Protein AF-A0A929MQR8-F1 (afdb_monomer)

Organism: Abiotrophia defectiva (NCBI:txid46125)

Nearest PDB structures (foldseek):
  2r9g-assembly5_I  TM=9.910E-01  e=1.665E-15  Enterococcus faecium DO
  2r9g-assembly3_L  TM=9.867E-01  e=3.457E-15  Enterococcus faecium DO
  2r9g-assembly4_P  TM=9.902E-01  e=4.579E-15  Enterococcus faecium DO
  2r9g-assembly5_C  TM=9.611E-01  e=2.610E-15  Enterococcus faecium DO
  3pvs-assembly1_D  TM=8.907E-01  e=3.500E-09  Escherichia coli

Sequence (160 aa):
ILLTAGELTVACRRLLVIAYEDIGLGHPAATQRTVAAIQAAEKLGLPEASIPLGFAVIDLALSPKSNTSYRAIKSAMAAVDQGQVAPVPDHLRDSHYQGADKLGRGIDYRYPHDYPGHIVAQEYLPKELAHSQFFQPDPSGKYEEALAHYYQKVKEILKK

Structure (mmCIF, N/CA/C/O backbone):
data_AF-A0A929MQR8-F1
#
_entry.id   AF-A0A929MQR8-F1
#
loop_
_atom_site.group_PDB
_atom_site.id
_atom_site.type_symbol
_atom_site.label_atom_id
_atom_site.label_alt_id
_atom_site.label_comp_id
_atom_site.label_asym_id
_atom_site.label_entity_id
_atom_site.label_seq_id
_atom_site.pdbx_PDB_ins_code
_atom_site.Cartn_x
_atom_site.Cartn_y
_atom_site.Cartn_z
_atom_site.occupancy
_atom_s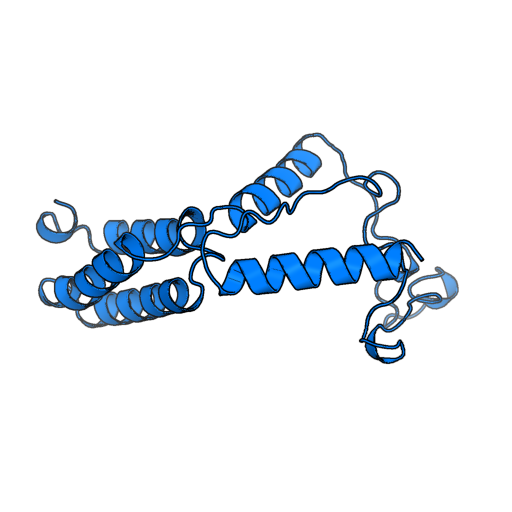ite.B_iso_or_equiv
_atom_site.auth_seq_id
_atom_site.auth_comp_id
_atom_site.auth_asym_id
_atom_site.auth_atom_id
_atom_site.pdbx_PDB_model_num
ATOM 1 N N . ILE A 1 1 ? -23.818 4.130 13.982 1.00 87.44 1 ILE A N 1
ATOM 2 C CA . ILE A 1 1 ? -24.710 3.494 12.982 1.00 87.44 1 ILE A CA 1
ATOM 3 C C . ILE A 1 1 ? -24.291 2.052 12.723 1.00 87.44 1 ILE A C 1
ATOM 5 O O . ILE A 1 1 ? -25.006 1.183 13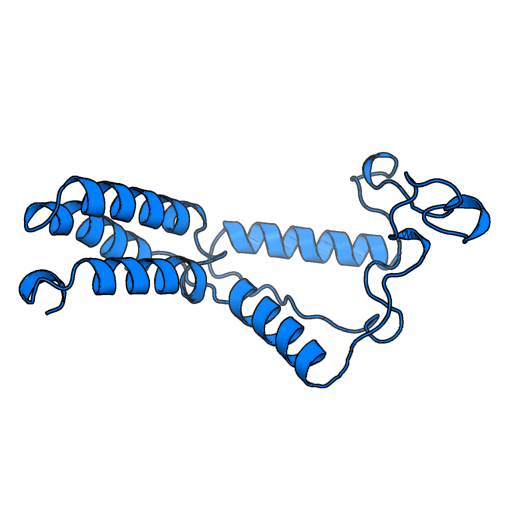.187 1.00 87.44 1 ILE A O 1
ATOM 9 N N . LEU A 1 2 ? -23.145 1.774 12.079 1.00 94.69 2 LEU A N 1
ATOM 10 C CA . LEU A 1 2 ? -22.742 0.386 11.776 1.00 94.69 2 LEU A CA 1
ATOM 11 C C . LEU A 1 2 ? -22.592 -0.486 13.035 1.00 94.69 2 LEU A C 1
ATOM 13 O O . LEU A 1 2 ? -23.274 -1.493 13.163 1.00 94.69 2 LEU A O 1
ATOM 17 N N . LEU A 1 3 ? -21.776 -0.061 14.008 1.00 94.75 3 LEU A N 1
ATOM 18 C CA . LEU A 1 3 ? -21.556 -0.846 15.235 1.00 94.75 3 LEU A CA 1
ATOM 19 C C . LEU A 1 3 ? -22.833 -0.995 16.075 1.00 94.75 3 LEU A C 1
ATOM 21 O O . LEU A 1 3 ? -23.122 -2.071 16.579 1.00 94.75 3 LEU A O 1
ATOM 25 N N . THR A 1 4 ? -23.634 0.069 16.166 1.00 94.06 4 THR A N 1
ATOM 26 C CA . THR A 1 4 ? -24.937 0.053 16.853 1.00 94.06 4 THR A CA 1
ATOM 27 C C . THR A 1 4 ? -25.970 -0.838 16.157 1.00 94.06 4 THR A C 1
ATOM 29 O O . THR A 1 4 ? -26.900 -1.291 16.808 1.00 94.06 4 THR A O 1
ATOM 32 N N . ALA A 1 5 ? -25.815 -1.090 14.854 1.00 95.81 5 ALA A N 1
ATOM 33 C CA . ALA A 1 5 ? -26.658 -1.999 14.079 1.00 95.81 5 ALA A CA 1
ATOM 34 C C . ALA A 1 5 ? -26.147 -3.455 14.094 1.00 95.81 5 ALA A C 1
ATOM 36 O O . ALA A 1 5 ? -26.742 -4.304 13.445 1.00 95.81 5 ALA A O 1
ATOM 37 N N . GLY A 1 6 ? -25.050 -3.756 14.804 1.00 95.44 6 GLY A N 1
ATOM 38 C CA . GLY A 1 6 ? -24.441 -5.092 14.817 1.00 95.44 6 GLY A CA 1
ATOM 39 C C . GLY A 1 6 ? -23.568 -5.408 13.595 1.00 95.44 6 GLY A C 1
ATOM 40 O O . GLY A 1 6 ? -23.043 -6.512 13.480 1.00 95.44 6 GLY A O 1
ATOM 41 N N . GLU A 1 7 ? -23.350 -4.439 12.703 1.00 97.56 7 GLU A N 1
ATOM 42 C CA . GLU A 1 7 ? -22.688 -4.618 11.404 1.00 97.56 7 GLU A CA 1
ATOM 43 C C . GLU A 1 7 ? -21.152 -4.554 11.508 1.00 97.56 7 GLU A C 1
ATOM 45 O O . GLU A 1 7 ? -20.482 -3.758 10.837 1.00 97.56 7 GLU A O 1
ATOM 50 N N . LEU A 1 8 ? -20.570 -5.387 12.379 1.00 97.69 8 LEU A N 1
ATOM 51 C CA . LEU A 1 8 ? -19.128 -5.403 12.649 1.00 97.69 8 LEU A CA 1
ATOM 52 C C . LEU A 1 8 ? -18.314 -5.708 11.384 1.00 97.69 8 LEU A C 1
ATOM 54 O O . LEU A 1 8 ? -17.376 -4.984 11.056 1.00 97.69 8 LEU A O 1
ATOM 58 N N . THR A 1 9 ? -18.699 -6.739 10.629 1.00 98.06 9 THR A N 1
ATOM 59 C CA . THR A 1 9 ? -17.989 -7.142 9.406 1.00 98.06 9 THR A CA 1
ATOM 60 C C . THR A 1 9 ? -17.980 -6.033 8.355 1.00 98.06 9 THR A C 1
ATOM 62 O O . THR A 1 9 ? -16.965 -5.822 7.688 1.00 98.06 9 THR A O 1
ATOM 65 N N . VAL A 1 10 ? -19.085 -5.295 8.210 1.00 98.06 10 VAL A N 1
ATOM 66 C CA . VAL A 1 10 ? -19.168 -4.163 7.277 1.00 98.06 10 VAL A CA 1
ATOM 67 C C . VAL A 1 10 ? -18.229 -3.043 7.719 1.00 98.06 10 VAL A C 1
ATOM 69 O O . VAL A 1 10 ? -17.482 -2.521 6.889 1.00 98.06 10 VAL A O 1
ATOM 72 N N . ALA A 1 11 ? -18.215 -2.710 9.014 1.00 98.12 11 ALA A N 1
ATOM 73 C CA . ALA A 1 11 ? -17.315 -1.700 9.564 1.00 98.12 11 ALA A CA 1
ATOM 74 C C . ALA A 1 11 ? -15.838 -2.067 9.336 1.00 98.12 11 ALA A C 1
ATOM 76 O O . ALA A 1 11 ? -15.093 -1.252 8.793 1.00 98.12 11 ALA A O 1
ATOM 77 N N . CYS A 1 12 ? -15.433 -3.301 9.654 1.00 98.56 12 CYS A N 1
ATOM 78 C CA . CYS A 1 12 ? -14.062 -3.778 9.450 1.00 98.56 12 CYS A CA 1
ATOM 79 C C . CYS A 1 12 ? -13.638 -3.703 7.975 1.00 98.56 12 CYS A C 1
ATOM 81 O O . CYS A 1 12 ? -12.590 -3.143 7.655 1.00 98.56 12 CYS A O 1
ATOM 83 N N . ARG A 1 13 ? -14.473 -4.199 7.051 1.00 98.56 13 ARG A N 1
ATOM 84 C CA . ARG A 1 13 ? -14.165 -4.168 5.610 1.00 98.56 13 ARG A CA 1
ATOM 85 C C . ARG A 1 13 ? -13.990 -2.745 5.090 1.00 98.56 13 ARG A C 1
ATOM 87 O O . ARG A 1 13 ? -13.064 -2.486 4.328 1.00 98.56 13 ARG A O 1
ATOM 94 N N . ARG A 1 14 ? -14.861 -1.816 5.493 1.00 98.38 14 ARG A N 1
ATOM 95 C CA . ARG A 1 14 ? -14.765 -0.413 5.060 1.00 98.38 14 ARG A CA 1
ATOM 96 C C . ARG A 1 14 ? -13.548 0.285 5.643 1.00 98.38 14 ARG A C 1
ATOM 98 O O . ARG A 1 14 ? -12.901 1.038 4.926 1.00 98.38 14 ARG A O 1
ATOM 105 N N . LEU A 1 15 ? -13.207 -0.002 6.894 1.00 98.38 15 LEU A N 1
ATOM 106 C CA . LEU A 1 15 ? -12.045 0.602 7.529 1.00 98.38 15 LEU A CA 1
ATOM 107 C C . LEU A 1 15 ? -10.726 0.126 6.894 1.00 98.38 15 LEU A C 1
ATOM 109 O O . LEU A 1 15 ? -9.826 0.942 6.717 1.00 98.38 15 LEU A O 1
ATOM 113 N N . LEU A 1 16 ? -10.636 -1.141 6.457 1.00 98.50 16 LEU A N 1
ATOM 114 C CA . LEU A 1 16 ? -9.503 -1.623 5.646 1.00 98.50 16 LEU A CA 1
ATOM 115 C C . LEU A 1 16 ? -9.376 -0.871 4.325 1.00 98.50 16 LEU A C 1
ATOM 117 O O . LEU A 1 16 ? -8.274 -0.469 3.966 1.00 98.50 16 LEU A O 1
ATOM 121 N N . VAL A 1 17 ? -10.488 -0.680 3.610 1.00 98.75 17 VAL A N 1
ATOM 122 C CA . VAL A 1 17 ? -10.477 0.059 2.340 1.00 98.75 17 VAL A CA 1
ATOM 123 C C . VAL A 1 17 ? -9.956 1.476 2.565 1.00 98.75 17 VAL A C 1
ATOM 125 O O . VAL A 1 17 ? -8.970 1.846 1.943 1.00 98.75 17 VAL A O 1
ATOM 128 N N . ILE A 1 18 ? -10.520 2.214 3.525 1.00 98.81 18 ILE A N 1
ATOM 129 C CA . ILE A 1 18 ? -10.094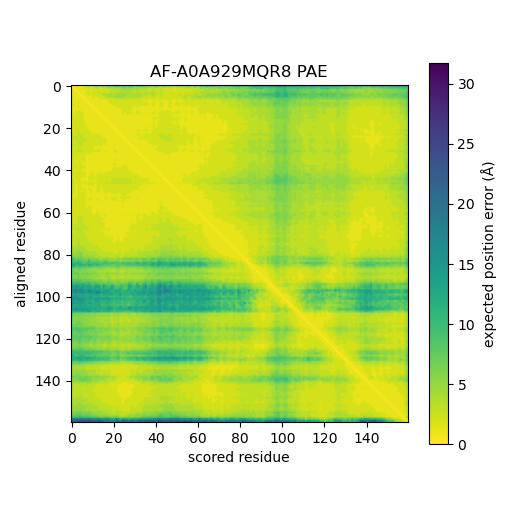 3.587 3.852 1.00 98.81 18 ILE A CA 1
ATOM 130 C C . ILE A 1 18 ? -8.601 3.638 4.198 1.00 98.81 18 ILE A C 1
ATOM 132 O O . ILE A 1 18 ? -7.875 4.511 3.724 1.00 98.81 18 ILE A O 1
ATOM 136 N N . ALA A 1 19 ? -8.117 2.687 5.002 1.00 98.75 19 ALA A N 1
ATOM 137 C CA . ALA A 1 19 ? -6.715 2.639 5.392 1.00 98.75 19 ALA A CA 1
ATOM 138 C C . ALA A 1 19 ? -5.771 2.558 4.181 1.00 98.75 19 ALA A C 1
ATOM 140 O O . ALA A 1 19 ? -4.786 3.289 4.126 1.00 98.75 19 ALA A O 1
ATOM 141 N N . TYR A 1 20 ? -6.058 1.707 3.198 1.00 98.62 20 TYR A N 1
ATOM 142 C CA . TYR A 1 20 ? -5.168 1.524 2.047 1.00 98.62 20 TYR A CA 1
ATOM 143 C C . TYR A 1 20 ? -5.467 2.454 0.861 1.00 98.62 20 TYR A C 1
ATOM 145 O O . TYR A 1 20 ? -4.553 2.722 0.084 1.00 98.62 20 TYR A O 1
ATOM 153 N N . GLU A 1 21 ? -6.699 2.947 0.724 1.00 98.75 21 GLU A N 1
ATOM 154 C CA . GLU A 1 21 ? -7.128 3.832 -0.369 1.00 98.75 21 GLU A CA 1
ATOM 155 C C . GLU A 1 21 ? -6.841 5.308 -0.076 1.00 98.75 21 GLU A C 1
ATOM 157 O O . GLU A 1 21 ? -6.293 5.995 -0.936 1.00 98.75 21 GLU A O 1
ATOM 162 N N . ASP A 1 22 ? -7.170 5.784 1.130 1.00 98.62 22 ASP A N 1
ATOM 163 C CA . ASP A 1 22 ? -7.123 7.212 1.470 1.00 98.62 22 ASP A CA 1
ATOM 164 C C . ASP A 1 22 ? -5.909 7.597 2.325 1.00 98.62 22 ASP A C 1
ATOM 166 O O . ASP A 1 22 ? -5.486 8.754 2.310 1.00 98.62 22 ASP A O 1
ATOM 170 N N . ILE A 1 23 ? -5.355 6.660 3.107 1.00 98.69 23 ILE A N 1
ATOM 171 C CA . ILE A 1 23 ? -4.156 6.902 3.927 1.00 98.69 23 ILE A CA 1
ATOM 172 C C . ILE A 1 23 ? -2.914 6.370 3.211 1.00 98.69 23 ILE A C 1
ATOM 174 O O . ILE A 1 23 ? -1.970 7.132 3.012 1.00 98.69 23 ILE A O 1
ATOM 178 N N . GLY A 1 24 ? -2.901 5.091 2.826 1.00 98.38 24 GLY A N 1
ATOM 179 C CA . GLY A 1 24 ? -1.894 4.506 1.936 1.00 98.38 24 GLY A CA 1
ATOM 180 C C . GLY A 1 24 ? -0.447 4.886 2.283 1.00 98.38 24 GLY A C 1
ATOM 181 O O . GLY A 1 24 ? 0.033 4.650 3.396 1.00 98.38 24 GLY A O 1
ATOM 182 N N . LEU A 1 25 ? 0.254 5.489 1.315 1.00 98.38 25 LEU A N 1
ATOM 183 C CA . LEU A 1 25 ? 1.646 5.940 1.462 1.00 98.38 25 LEU A CA 1
ATOM 184 C C . LEU A 1 25 ? 1.812 7.172 2.367 1.00 98.38 25 LEU A C 1
ATOM 186 O O . LEU A 1 25 ? 2.929 7.462 2.796 1.00 98.38 25 LEU A O 1
ATOM 190 N N . GLY A 1 26 ? 0.723 7.861 2.713 1.00 98.31 26 GLY A N 1
ATOM 191 C CA . GLY A 1 26 ? 0.731 8.994 3.632 1.00 98.31 26 GLY A CA 1
ATOM 192 C C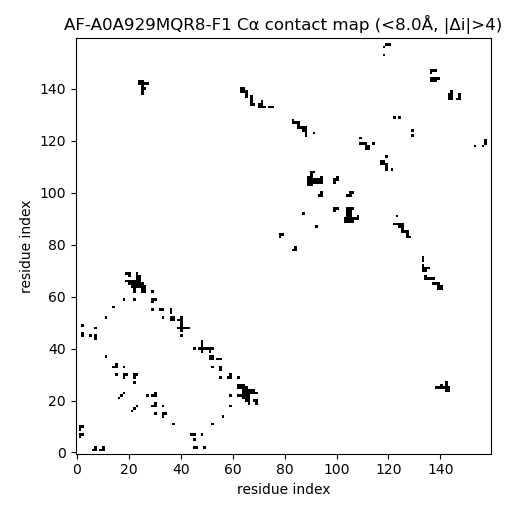 . GLY A 1 26 ? 1.117 8.573 5.051 1.00 98.31 26 GLY A C 1
ATOM 193 O O . GLY A 1 26 ? 1.877 9.278 5.719 1.00 98.31 26 GLY A O 1
ATOM 194 N N . HIS A 1 27 ? 0.659 7.396 5.500 1.00 98.31 27 HIS A N 1
ATOM 195 C CA . HIS A 1 27 ? 1.034 6.824 6.799 1.00 98.31 27 HIS A CA 1
ATOM 196 C C . HIS A 1 27 ? 0.922 5.282 6.827 1.00 98.31 27 HIS A C 1
ATOM 198 O O . HIS A 1 27 ? 0.019 4.738 7.467 1.00 98.31 27 HIS A O 1
ATOM 204 N N . PRO A 1 28 ? 1.878 4.538 6.236 1.00 98.12 28 PRO A N 1
ATOM 205 C CA . PRO A 1 28 ? 1.803 3.072 6.145 1.00 98.12 28 PRO A CA 1
ATOM 206 C C . PRO A 1 28 ? 1.689 2.351 7.495 1.00 98.12 28 PRO A C 1
ATOM 208 O O . PRO A 1 28 ? 1.061 1.304 7.610 1.00 98.12 28 PRO A O 1
ATOM 211 N N . ALA A 1 29 ? 2.269 2.912 8.559 1.00 98.31 29 ALA A N 1
ATOM 212 C CA . ALA A 1 29 ? 2.141 2.327 9.890 1.00 98.31 29 ALA A CA 1
ATOM 213 C C . ALA A 1 29 ? 0.693 2.380 10.422 1.00 98.31 29 ALA A C 1
ATOM 215 O O . ALA A 1 29 ? 0.265 1.440 11.091 1.00 98.31 29 ALA A O 1
ATOM 216 N N . ALA A 1 30 ? -0.077 3.431 10.108 1.00 98.44 30 ALA A N 1
ATOM 217 C CA . ALA A 1 30 ? -1.492 3.527 10.482 1.00 98.44 30 ALA A CA 1
ATOM 218 C C . ALA A 1 30 ? -2.352 2.507 9.721 1.00 98.44 30 ALA A C 1
ATOM 220 O O . ALA A 1 30 ? -3.291 1.940 10.290 1.00 98.44 30 ALA A O 1
ATOM 221 N N . THR A 1 31 ? -2.001 2.195 8.466 1.00 98.25 31 THR A N 1
ATOM 222 C CA . THR A 1 31 ? -2.715 1.162 7.701 1.00 98.25 31 THR A CA 1
ATOM 223 C C . THR A 1 31 ? -2.536 -0.215 8.339 1.00 98.25 31 THR A C 1
ATOM 225 O O . THR A 1 31 ? -3.517 -0.916 8.584 1.00 98.25 31 THR A O 1
ATOM 228 N N . GLN A 1 32 ? -1.312 -0.554 8.758 1.00 98.19 32 GLN A N 1
ATOM 229 C CA . GLN A 1 32 ? -1.043 -1.811 9.457 1.00 98.19 32 GLN A CA 1
ATOM 230 C C . GLN A 1 32 ? -1.675 -1.864 10.855 1.00 98.19 32 GLN A C 1
ATOM 232 O O . GLN A 1 32 ? -2.208 -2.901 11.257 1.00 98.19 32 GLN A O 1
ATOM 237 N N . ARG A 1 33 ? -1.675 -0.751 11.602 1.00 98.62 33 ARG A N 1
ATOM 238 C CA . ARG A 1 33 ? -2.394 -0.670 12.886 1.00 98.62 33 ARG A CA 1
ATOM 239 C C . ARG A 1 33 ? -3.896 -0.886 12.716 1.00 98.62 33 ARG A C 1
ATOM 241 O O . ARG A 1 33 ? -4.511 -1.488 13.590 1.00 98.62 33 ARG A O 1
ATOM 248 N N . THR A 1 34 ? -4.472 -0.474 11.588 1.00 98.88 34 THR A N 1
ATOM 249 C CA . THR A 1 34 ? -5.885 -0.729 11.274 1.00 98.88 34 THR A CA 1
ATOM 250 C C . THR A 1 34 ? -6.165 -2.222 11.100 1.00 98.88 34 THR A C 1
ATOM 252 O O . THR A 1 34 ? -7.150 -2.720 11.640 1.00 98.88 34 THR A O 1
ATOM 255 N N . VAL A 1 35 ? -5.274 -2.964 10.431 1.00 98.75 35 VAL A N 1
ATOM 256 C CA . VAL A 1 35 ? -5.371 -4.434 10.341 1.00 98.75 35 VAL A CA 1
ATOM 257 C C . VAL A 1 35 ? -5.349 -5.061 11.738 1.00 98.75 35 VAL A C 1
ATOM 259 O O . VAL A 1 35 ? -6.208 -5.881 12.057 1.00 98.75 35 VAL A O 1
ATOM 262 N N . ALA A 1 36 ? -4.417 -4.638 12.598 1.00 98.81 36 ALA A N 1
ATOM 263 C CA . ALA A 1 36 ? -4.323 -5.139 13.970 1.00 98.81 36 ALA A CA 1
ATOM 264 C C . ALA A 1 36 ? -5.570 -4.800 14.809 1.00 98.81 36 ALA A C 1
ATOM 266 O O . ALA A 1 36 ? -6.072 -5.648 15.547 1.00 98.81 36 ALA A O 1
ATOM 267 N N . ALA A 1 37 ? -6.110 -3.586 14.666 1.00 98.81 37 ALA A N 1
ATOM 268 C CA . ALA A 1 37 ? -7.342 -3.167 15.328 1.00 98.81 37 ALA A CA 1
ATOM 269 C C . ALA A 1 37 ? -8.546 -4.016 14.898 1.00 98.81 37 ALA A C 1
ATOM 271 O O . ALA A 1 37 ? -9.367 -4.388 15.733 1.00 98.81 37 ALA A O 1
ATOM 272 N N . ILE A 1 38 ? -8.630 -4.369 13.616 1.00 98.75 38 ILE A N 1
ATOM 273 C CA . ILE A 1 38 ? -9.687 -5.235 13.086 1.00 98.75 38 ILE A CA 1
ATOM 274 C C . ILE A 1 38 ? -9.546 -6.662 13.601 1.00 98.75 38 ILE A C 1
ATOM 276 O O . ILE A 1 38 ? -10.528 -7.226 14.068 1.00 98.75 38 ILE A O 1
ATOM 280 N N . GLN A 1 39 ? -8.336 -7.221 13.613 1.00 98.81 39 GLN A N 1
ATOM 281 C CA . GLN A 1 39 ? -8.093 -8.544 14.197 1.00 98.81 39 GLN A CA 1
ATOM 282 C C . GLN A 1 39 ? -8.462 -8.588 15.686 1.00 98.81 39 GLN A C 1
ATOM 284 O O . GLN A 1 39 ? -9.015 -9.578 16.164 1.00 98.81 39 GLN A O 1
ATOM 289 N N . ALA A 1 40 ? -8.174 -7.517 16.433 1.00 98.81 40 ALA A N 1
ATOM 290 C CA . ALA A 1 40 ? -8.612 -7.384 17.818 1.00 98.81 40 ALA A CA 1
ATOM 291 C C . ALA A 1 40 ? -10.144 -7.304 17.913 1.00 98.81 40 ALA A C 1
ATOM 293 O O . ALA A 1 40 ? -10.742 -8.009 18.721 1.00 98.81 40 ALA A O 1
ATOM 294 N N . ALA A 1 41 ? -10.786 -6.506 17.058 1.00 98.62 41 ALA A N 1
ATOM 295 C CA . ALA A 1 41 ? -12.237 -6.362 17.007 1.00 98.62 41 ALA A CA 1
ATOM 296 C C . ALA A 1 41 ? -12.954 -7.689 16.699 1.00 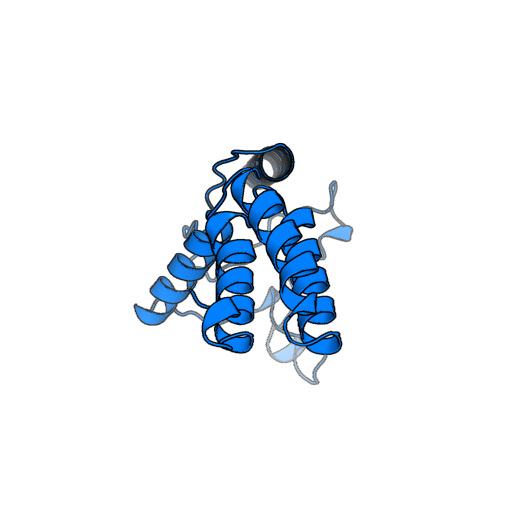98.62 41 ALA A C 1
ATOM 298 O O . ALA A 1 41 ? -13.940 -8.017 17.353 1.00 98.62 41 ALA A O 1
ATOM 299 N N . GLU A 1 42 ? -12.439 -8.480 15.757 1.00 98.31 42 GLU A N 1
ATOM 300 C CA . GLU A 1 42 ? -12.971 -9.803 15.403 1.00 98.31 42 GLU A CA 1
ATOM 301 C C . GLU A 1 42 ? -12.858 -10.806 16.556 1.00 98.31 42 GLU A C 1
ATOM 303 O O . GLU A 1 42 ? -13.762 -11.612 16.757 1.00 98.31 42 GLU A O 1
ATOM 308 N N . LYS A 1 43 ? -11.770 -10.743 17.335 1.00 98.56 43 LYS A N 1
ATOM 309 C CA . LYS A 1 43 ? -11.577 -11.594 18.521 1.00 98.56 43 LYS A CA 1
ATOM 310 C C . LYS A 1 43 ? -12.479 -11.195 19.688 1.00 98.56 43 LYS A C 1
ATOM 312 O O . LYS A 1 43 ? -12.894 -12.067 20.443 1.00 98.56 43 LYS A O 1
ATOM 317 N N . LEU A 1 44 ? -12.726 -9.897 19.861 1.00 98.50 44 LEU A N 1
ATOM 318 C CA . LEU A 1 44 ? -13.509 -9.361 20.976 1.00 98.50 44 LEU A CA 1
ATOM 319 C C . LEU A 1 44 ? -15.018 -9.491 20.745 1.00 98.50 44 LEU A C 1
ATOM 321 O O . LEU A 1 44 ? -15.749 -9.827 21.670 1.00 98.50 44 LEU A O 1
ATOM 325 N N . GLY A 1 45 ? -15.487 -9.238 19.520 1.00 98.00 45 GLY A N 1
ATOM 326 C CA . GLY A 1 45 ? -16.915 -9.088 19.245 1.00 98.00 45 GLY A CA 1
ATOM 327 C C . GLY A 1 45 ? -17.495 -7.790 19.822 1.00 98.00 45 GLY A C 1
ATOM 328 O O . GLY A 1 45 ? -16.800 -6.992 20.447 1.00 98.00 45 GLY A O 1
ATOM 329 N N . LEU A 1 46 ? -18.774 -7.523 19.553 1.00 97.44 46 LEU A N 1
ATOM 330 C CA . LEU A 1 46 ? -19.459 -6.339 20.082 1.00 97.44 46 LEU A CA 1
ATOM 331 C C . LEU A 1 46 ? -19.968 -6.586 21.516 1.00 97.44 46 LEU A C 1
ATOM 333 O O . LEU A 1 46 ? -20.467 -7.682 21.774 1.00 97.44 46 LEU A O 1
ATOM 337 N N . PRO A 1 47 ? -19.943 -5.561 22.397 1.00 97.69 47 PRO A N 1
ATOM 338 C CA . PRO A 1 47 ? -19.610 -4.153 22.121 1.00 97.69 47 PRO A CA 1
ATOM 339 C C . PRO A 1 47 ? -18.111 -3.787 22.140 1.00 97.69 47 PRO A C 1
ATOM 341 O O . PRO A 1 47 ? -17.751 -2.734 21.605 1.00 97.69 47 PRO A O 1
ATOM 344 N N . GLU A 1 48 ? -17.226 -4.609 22.705 1.00 98.62 48 GLU A N 1
ATOM 345 C CA . GLU A 1 48 ? -15.810 -4.282 22.955 1.00 98.62 48 GLU A CA 1
ATOM 346 C C . GLU A 1 48 ? -14.998 -4.029 21.677 1.00 98.62 48 GLU A C 1
ATOM 348 O O . GLU A 1 48 ? -14.060 -3.234 21.690 1.00 98.62 48 GLU A O 1
ATOM 353 N N . ALA A 1 49 ? -15.404 -4.607 20.545 1.00 98.44 49 ALA A N 1
ATOM 354 C CA . ALA A 1 49 ? -14.858 -4.338 19.215 1.00 98.44 49 ALA A CA 1
ATOM 355 C C . ALA A 1 49 ? -14.884 -2.849 18.837 1.00 98.44 49 ALA A C 1
ATOM 357 O O . ALA A 1 49 ? -14.074 -2.399 18.026 1.00 98.44 49 ALA A O 1
ATOM 358 N N . SER A 1 50 ? -15.782 -2.061 19.434 1.00 98.31 50 SER A N 1
ATOM 359 C CA . SER A 1 50 ? -15.839 -0.614 19.217 1.00 98.31 50 SER A CA 1
ATOM 360 C C . SER A 1 50 ? -14.578 0.123 19.675 1.00 98.31 50 SER A C 1
ATOM 362 O O . SER A 1 50 ? -14.234 1.142 19.081 1.00 98.31 50 SER A O 1
ATOM 364 N N . ILE A 1 51 ? -13.858 -0.398 20.671 1.00 98.62 51 ILE A N 1
ATOM 365 C CA . ILE A 1 51 ? -12.676 0.240 21.260 1.00 98.62 51 ILE A CA 1
ATOM 366 C C . ILE A 1 51 ? -11.496 0.255 20.268 1.00 98.62 51 ILE A C 1
ATOM 368 O O . ILE A 1 51 ? -11.038 1.348 19.919 1.00 98.62 51 ILE A O 1
ATOM 372 N N . PRO A 1 52 ? -11.007 -0.894 19.749 1.00 98.75 52 PRO A N 1
ATOM 373 C CA . PRO A 1 52 ? -9.923 -0.885 18.770 1.00 98.75 52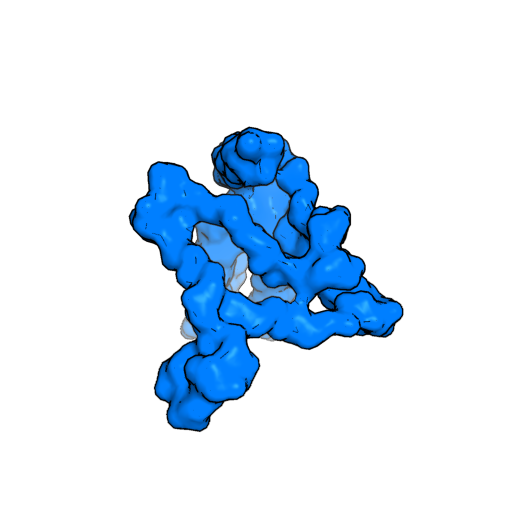 PRO A CA 1
ATOM 374 C C . PRO A 1 52 ? -10.338 -0.237 17.440 1.00 98.75 52 PRO A C 1
ATOM 376 O O . PRO A 1 52 ? -9.529 0.460 16.828 1.00 98.75 52 PRO A O 1
ATOM 379 N N . LEU A 1 53 ? -11.595 -0.393 17.001 1.00 98.56 53 LEU A N 1
ATOM 380 C CA . LEU A 1 53 ? -12.067 0.267 15.778 1.00 98.56 53 LEU A CA 1
ATOM 381 C C . LEU A 1 53 ? -12.131 1.791 15.932 1.00 98.56 53 LEU A C 1
ATOM 383 O O . LEU A 1 53 ? -11.740 2.507 15.015 1.00 98.56 53 LEU A O 1
ATOM 387 N N . GLY A 1 54 ? -12.571 2.297 17.087 1.00 98.56 54 GLY A N 1
ATOM 388 C CA . GLY A 1 54 ? -12.571 3.729 17.389 1.00 98.56 54 GLY A CA 1
ATOM 389 C C . GLY A 1 54 ? -11.161 4.319 17.388 1.00 98.56 54 GLY A C 1
ATOM 390 O O . GLY A 1 54 ? -10.942 5.375 16.794 1.00 98.56 54 GLY A O 1
ATOM 391 N N . PHE A 1 55 ? -10.193 3.601 17.969 1.00 98.69 55 PHE A N 1
ATOM 392 C CA . PHE A 1 55 ? -8.776 3.963 17.892 1.00 98.69 55 PHE A CA 1
ATOM 393 C C . PHE A 1 55 ? -8.302 4.092 16.436 1.00 98.69 55 PHE A C 1
ATOM 395 O O . PHE A 1 55 ? -7.760 5.129 16.056 1.00 98.69 55 PHE A O 1
ATOM 402 N N . ALA A 1 56 ? -8.554 3.074 15.605 1.00 98.75 56 ALA A N 1
ATOM 403 C CA . ALA A 1 56 ? -8.132 3.080 14.206 1.00 98.75 56 ALA A CA 1
ATOM 404 C C . ALA A 1 56 ? -8.798 4.205 13.398 1.00 98.75 56 ALA A C 1
ATOM 406 O O . ALA A 1 56 ? -8.128 4.876 12.619 1.00 98.75 56 ALA A O 1
ATOM 407 N N . VAL A 1 57 ? -10.090 4.475 13.616 1.00 98.75 57 VAL A N 1
ATOM 408 C CA . VAL A 1 57 ? -10.796 5.583 12.948 1.00 98.75 57 VAL A CA 1
ATOM 409 C C . VAL A 1 57 ? -10.128 6.928 13.238 1.00 98.75 57 VAL A C 1
ATOM 411 O O . VAL A 1 57 ? -9.908 7.700 12.307 1.00 98.75 57 VAL A O 1
ATOM 414 N N . ILE A 1 58 ? -9.782 7.211 14.497 1.00 98.81 58 ILE A N 1
ATOM 415 C CA . ILE A 1 58 ? -9.146 8.482 14.882 1.00 98.81 58 ILE A CA 1
ATOM 416 C C . ILE A 1 58 ? -7.738 8.592 14.280 1.00 98.81 58 ILE A C 1
ATOM 418 O O . ILE A 1 58 ? -7.398 9.634 13.716 1.00 98.81 58 ILE A O 1
ATOM 422 N N . ASP A 1 59 ? -6.945 7.520 14.349 1.00 98.81 59 ASP A N 1
ATOM 423 C CA . ASP A 1 59 ? -5.588 7.472 13.783 1.00 98.81 59 ASP A CA 1
ATOM 424 C C . ASP A 1 59 ? -5.609 7.729 12.264 1.00 98.81 59 ASP A C 1
ATOM 426 O O . ASP A 1 59 ? -4.881 8.583 11.754 1.00 98.81 59 ASP A O 1
ATOM 430 N N . LEU A 1 60 ? -6.516 7.076 11.530 1.00 98.81 60 LEU A N 1
ATOM 431 C CA . LEU A 1 60 ? -6.687 7.293 10.089 1.00 98.81 60 LEU A CA 1
ATOM 432 C C . LEU A 1 60 ? -7.204 8.704 9.770 1.00 98.81 60 LEU A C 1
ATOM 434 O O . LEU A 1 60 ? -6.698 9.358 8.852 1.00 98.81 60 LEU A O 1
ATOM 438 N N . ALA A 1 61 ? -8.181 9.207 10.531 1.00 98.75 61 ALA A N 1
ATOM 439 C CA . ALA A 1 61 ? -8.770 10.528 10.315 1.00 98.75 61 ALA A CA 1
ATOM 440 C C . ALA A 1 61 ? -7.729 11.651 10.426 1.00 98.75 61 ALA A C 1
ATOM 442 O O . ALA A 1 61 ? -7.748 12.576 9.612 1.00 98.75 61 ALA A O 1
ATOM 443 N N . LEU A 1 62 ? -6.778 11.531 11.356 1.00 98.44 62 LEU A N 1
ATOM 444 C CA . LEU A 1 62 ? -5.725 12.523 11.597 1.00 98.44 62 LEU A CA 1
ATOM 445 C C . LEU A 1 62 ? -4.401 12.229 10.868 1.00 98.44 62 LEU A C 1
ATOM 447 O O . LEU A 1 62 ? -3.483 13.044 10.919 1.00 98.44 62 LEU A O 1
ATOM 451 N N . SER A 1 63 ? -4.292 11.099 10.167 1.00 98.69 63 SER A N 1
ATOM 452 C CA . SER A 1 63 ? -3.104 10.762 9.372 1.00 98.69 63 SER A CA 1
ATOM 453 C C . SER A 1 63 ? -2.992 11.591 8.081 1.00 98.69 63 SER A C 1
ATOM 455 O O . SER A 1 63 ? -4.020 11.972 7.509 1.00 98.69 63 SER A O 1
ATOM 457 N N . PRO A 1 64 ? -1.770 11.823 7.561 1.00 98.50 64 PRO A N 1
ATOM 458 C CA . PRO A 1 64 ? -1.574 12.275 6.185 1.00 98.50 64 PRO A CA 1
ATOM 459 C C . PRO A 1 64 ? -2.315 11.373 5.192 1.00 98.50 64 PRO A C 1
ATOM 461 O O . PRO A 1 64 ? -2.355 10.152 5.366 1.00 98.50 64 PRO A O 1
ATOM 464 N N . LYS A 1 65 ? -2.927 11.982 4.177 1.00 98.62 65 LYS A N 1
ATOM 465 C CA . LYS A 1 65 ? -3.769 11.296 3.189 1.00 98.62 65 LYS A CA 1
ATOM 466 C C . LYS A 1 65 ? -3.001 11.086 1.893 1.00 98.62 65 LYS A C 1
ATOM 468 O O . LYS A 1 65 ? -2.376 12.023 1.408 1.00 98.62 65 LYS A O 1
ATOM 473 N N . SER A 1 66 ? -3.054 9.891 1.328 1.00 98.56 66 SER A N 1
ATOM 474 C CA . SER A 1 66 ? -2.421 9.591 0.049 1.00 98.56 66 SER A CA 1
ATOM 475 C C . SER A 1 66 ? -3.170 8.479 -0.663 1.00 98.56 66 SER A C 1
ATOM 477 O O . SER A 1 66 ? -3.247 7.355 -0.167 1.00 98.56 66 SER A O 1
ATOM 479 N N . ASN A 1 67 ? -3.670 8.798 -1.855 1.00 98.44 67 ASN A N 1
ATOM 480 C CA . ASN A 1 67 ? -4.287 7.839 -2.766 1.00 98.44 67 ASN A CA 1
ATOM 481 C C . ASN A 1 67 ? -3.391 7.527 -3.977 1.00 98.44 67 ASN A C 1
ATOM 483 O O . ASN A 1 67 ? -3.865 6.988 -4.979 1.00 98.44 67 ASN A O 1
ATOM 487 N N . THR A 1 68 ? -2.104 7.882 -3.930 1.00 98.56 68 THR A N 1
ATOM 488 C CA . THR A 1 68 ? -1.200 7.798 -5.088 1.00 98.56 68 THR A CA 1
ATOM 489 C C . THR A 1 68 ? -0.931 6.358 -5.512 1.00 98.56 68 THR A C 1
ATOM 491 O O . THR A 1 68 ? -0.962 6.055 -6.706 1.00 98.56 68 THR A O 1
ATOM 494 N N . SER A 1 69 ? -0.761 5.437 -4.558 1.00 97.94 69 SER A N 1
ATOM 495 C CA . SER A 1 69 ? -0.647 3.998 -4.834 1.00 97.94 69 SER A CA 1
ATOM 496 C C . SER A 1 69 ? -1.948 3.419 -5.400 1.00 97.94 69 SER A C 1
ATOM 498 O O . SER A 1 69 ? -1.910 2.660 -6.370 1.00 97.94 69 SER A O 1
ATOM 500 N N . TYR A 1 70 ? -3.100 3.826 -4.854 1.00 98.50 70 TYR A N 1
ATOM 501 C CA . TYR A 1 70 ? -4.423 3.436 -5.344 1.00 98.50 70 TYR A CA 1
ATOM 502 C C . TYR A 1 70 ? -4.651 3.897 -6.790 1.00 98.50 70 TYR A C 1
ATOM 504 O O . TYR A 1 70 ? -4.991 3.097 -7.664 1.00 98.50 70 TYR A O 1
ATOM 512 N N . ARG A 1 71 ? -4.389 5.173 -7.088 1.00 98.50 71 ARG A N 1
ATOM 513 C CA . ARG A 1 71 ? -4.498 5.716 -8.448 1.00 98.50 71 ARG A CA 1
ATOM 514 C C . ARG A 1 71 ? -3.536 5.026 -9.411 1.00 98.50 71 ARG A C 1
ATOM 516 O O . ARG A 1 71 ? -3.929 4.751 -10.546 1.00 98.50 71 ARG A O 1
ATOM 523 N N . ALA A 1 72 ? -2.318 4.708 -8.968 1.00 98.25 72 ALA A N 1
ATOM 524 C CA . ALA A 1 72 ? -1.326 4.023 -9.788 1.00 98.25 72 ALA A CA 1
ATOM 525 C C . ALA A 1 72 ? -1.805 2.632 -10.217 1.00 98.25 72 ALA A C 1
ATOM 527 O O . ALA A 1 72 ? -1.814 2.336 -11.413 1.00 98.25 72 ALA A O 1
ATOM 528 N N . ILE A 1 73 ? -2.279 1.805 -9.277 1.00 98.06 73 ILE A N 1
ATOM 529 C CA . ILE A 1 73 ? -2.768 0.464 -9.622 1.00 98.06 73 ILE A CA 1
ATOM 530 C C . ILE A 1 73 ? -4.040 0.525 -10.471 1.00 98.06 73 ILE A C 1
ATOM 532 O O . ILE A 1 73 ? -4.152 -0.210 -11.448 1.00 98.06 73 ILE A O 1
ATOM 536 N N . LYS A 1 74 ? -4.964 1.454 -10.187 1.00 98.12 74 LYS A N 1
ATOM 537 C CA . LYS A 1 74 ? -6.167 1.649 -11.012 1.00 98.12 74 LYS A CA 1
ATOM 538 C C . LYS A 1 74 ? -5.826 2.054 -12.443 1.00 98.12 74 LYS A C 1
ATOM 540 O O . LYS A 1 74 ? -6.466 1.562 -13.367 1.00 98.12 74 LYS A O 1
ATOM 545 N N . SER A 1 75 ? -4.813 2.897 -12.626 1.00 97.06 75 SER A N 1
ATOM 546 C CA . SER A 1 75 ? -4.347 3.318 -13.952 1.00 97.06 75 SER A CA 1
ATOM 547 C C . SER A 1 75 ? -3.671 2.170 -14.706 1.00 97.06 75 SER A C 1
ATOM 549 O O . SER A 1 75 ? -3.934 1.982 -15.890 1.00 97.06 75 SER A O 1
ATOM 551 N N . ALA A 1 76 ? -2.859 1.360 -14.018 1.00 95.75 76 ALA A N 1
ATOM 552 C CA . ALA A 1 76 ? -2.227 0.180 -14.607 1.00 95.75 76 ALA A CA 1
ATOM 553 C C . ALA A 1 76 ? -3.258 -0.883 -15.025 1.00 95.75 76 ALA A C 1
ATOM 555 O O . ALA A 1 76 ? -3.174 -1.424 -16.124 1.00 95.75 76 ALA A O 1
ATOM 556 N N . MET A 1 77 ? -4.269 -1.141 -14.190 1.00 96.56 77 MET A N 1
ATOM 557 C CA . MET A 1 77 ? -5.367 -2.052 -14.534 1.00 96.56 77 MET A CA 1
ATOM 558 C C . MET A 1 77 ? -6.190 -1.528 -15.716 1.00 96.56 77 MET A C 1
ATOM 560 O O . MET A 1 77 ? -6.485 -2.283 -16.634 1.00 96.56 77 MET A O 1
ATOM 564 N N . ALA A 1 78 ? -6.494 -0.227 -15.744 1.00 96.25 78 ALA A N 1
ATOM 565 C CA . ALA A 1 78 ? -7.231 0.373 -16.853 1.00 96.25 78 ALA A CA 1
ATOM 566 C C . ALA A 1 78 ? -6.475 0.269 -18.190 1.00 96.25 78 ALA A C 1
ATOM 568 O O . ALA A 1 78 ? -7.105 0.086 -19.227 1.00 96.25 78 ALA A O 1
ATOM 569 N N . ALA A 1 79 ? -5.140 0.353 -18.178 1.00 93.94 79 ALA A N 1
ATOM 570 C CA . ALA A 1 79 ? -4.323 0.129 -19.371 1.00 93.94 79 ALA A CA 1
ATOM 571 C C . ALA A 1 79 ? -4.491 -1.302 -19.913 1.00 93.94 79 ALA A C 1
ATOM 573 O O . ALA A 1 79 ? -4.693 -1.488 -21.113 1.00 93.94 79 ALA A O 1
ATOM 574 N N . VAL A 1 80 ? -4.494 -2.304 -19.026 1.00 93.62 80 VAL A N 1
ATOM 575 C CA . VAL A 1 80 ? -4.757 -3.708 -19.388 1.00 93.62 80 VAL A CA 1
ATOM 576 C C . VAL A 1 80 ? -6.161 -3.871 -19.970 1.00 93.62 80 VAL A C 1
ATOM 578 O O . VAL A 1 80 ? -6.307 -4.469 -21.035 1.00 93.62 80 VAL A O 1
ATOM 581 N N . ASP A 1 81 ? -7.177 -3.287 -19.330 1.00 94.88 81 ASP A N 1
ATOM 582 C CA . ASP A 1 81 ? -8.573 -3.350 -19.790 1.00 94.88 81 ASP A CA 1
ATOM 583 C C . ASP A 1 81 ? -8.767 -2.693 -21.169 1.00 94.88 81 ASP A C 1
ATOM 585 O O . ASP A 1 81 ? -9.625 -3.099 -21.949 1.00 94.88 81 ASP A O 1
ATOM 589 N N . GLN A 1 82 ? -7.941 -1.696 -21.495 1.00 94.56 82 GLN A N 1
ATOM 590 C CA . GLN A 1 82 ? -7.907 -1.029 -22.801 1.00 94.56 82 GLN A CA 1
ATOM 591 C C . GLN A 1 82 ? -7.081 -1.791 -23.852 1.00 94.56 82 GLN A C 1
ATOM 593 O O . GLN A 1 82 ? -6.888 -1.295 -24.961 1.00 94.56 82 GLN A O 1
ATOM 598 N N . GLY A 1 83 ? -6.587 -2.987 -23.524 1.00 91.69 83 GLY A N 1
ATOM 599 C CA . GLY A 1 83 ? -5.814 -3.827 -24.434 1.00 91.69 83 GLY A CA 1
ATOM 600 C C . GLY A 1 83 ? -4.341 -3.438 -24.554 1.00 91.69 83 GLY A C 1
ATOM 601 O O . GLY A 1 83 ? -3.660 -3.946 -25.443 1.00 91.69 83 GLY A O 1
ATOM 602 N N . GLN A 1 84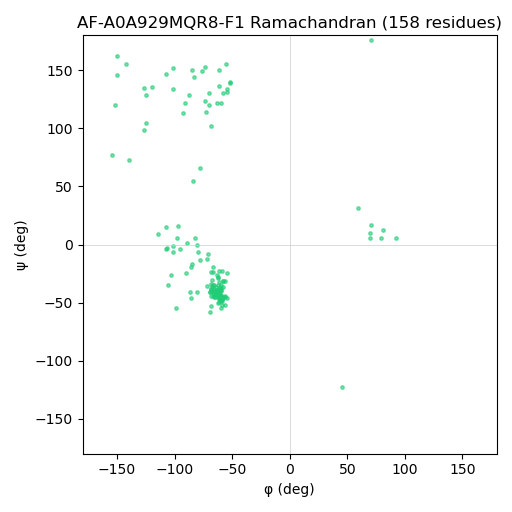 ? -3.816 -2.582 -23.671 1.00 90.62 84 GLN A N 1
ATOM 603 C CA . GLN A 1 84 ? -2.384 -2.270 -23.609 1.00 90.62 84 GLN A CA 1
ATOM 604 C C . GLN A 1 84 ? -1.633 -3.403 -22.895 1.00 90.62 84 GLN A C 1
ATOM 606 O O . GLN A 1 84 ? -1.119 -3.254 -21.786 1.00 90.62 84 GLN A O 1
ATOM 611 N N . VAL A 1 85 ? -1.623 -4.575 -23.526 1.00 88.12 85 VAL A N 1
ATOM 612 C CA . VAL A 1 85 ? -1.013 -5.800 -23.010 1.00 88.12 85 VAL A CA 1
ATOM 613 C C . VAL A 1 85 ? 0.068 -6.246 -23.978 1.00 88.12 85 VAL A C 1
ATOM 615 O O . VAL A 1 85 ? -0.131 -6.271 -25.189 1.00 88.12 85 VAL A O 1
ATOM 618 N N . ALA A 1 86 ? 1.213 -6.627 -23.429 1.00 90.00 86 ALA A N 1
ATOM 619 C CA . ALA A 1 86 ? 2.353 -7.096 -24.191 1.00 90.00 86 ALA A CA 1
ATOM 620 C C . ALA A 1 86 ? 3.050 -8.235 -23.438 1.00 90.00 86 ALA A C 1
ATOM 622 O O . ALA A 1 86 ? 2.911 -8.346 -22.213 1.00 90.00 86 ALA A O 1
ATOM 623 N N . PRO A 1 87 ? 3.767 -9.120 -24.150 1.00 91.31 87 PRO A N 1
ATOM 624 C CA . PRO A 1 87 ? 4.490 -10.203 -23.509 1.00 91.31 87 PRO A CA 1
ATOM 625 C C . PRO A 1 87 ? 5.560 -9.664 -22.554 1.00 91.31 87 PRO A C 1
ATOM 627 O O . PRO A 1 87 ? 6.164 -8.620 -22.791 1.00 91.31 87 PRO A O 1
ATOM 630 N N . VAL A 1 88 ? 5.847 -10.431 -21.500 1.00 92.62 88 VAL A N 1
ATOM 631 C CA . VAL A 1 88 ? 6.982 -10.151 -20.609 1.00 92.62 88 VAL A CA 1
ATOM 632 C C . VAL A 1 88 ? 8.278 -10.137 -21.438 1.00 92.62 88 VAL A C 1
ATOM 634 O O . VAL A 1 88 ? 8.479 -11.103 -22.192 1.00 92.62 88 VAL A O 1
ATOM 637 N N . PRO A 1 89 ? 9.138 -9.101 -21.310 1.00 92.81 89 PRO A N 1
ATOM 638 C CA . PRO A 1 89 ? 10.450 -9.053 -21.958 1.00 92.81 89 PRO A CA 1
ATOM 639 C C . PRO A 1 89 ? 11.278 -10.311 -21.681 1.00 92.81 89 PRO A C 1
ATOM 641 O O . PRO A 1 89 ? 11.273 -10.810 -20.556 1.00 92.81 89 PRO A O 1
ATOM 644 N N . ASP A 1 90 ? 11.989 -10.836 -22.683 1.00 93.44 90 ASP A N 1
ATOM 645 C CA . ASP A 1 90 ? 12.672 -12.134 -22.569 1.00 93.44 90 ASP A CA 1
ATOM 646 C C . ASP A 1 90 ? 13.717 -12.173 -21.447 1.00 93.44 90 ASP A C 1
ATOM 648 O O . ASP A 1 90 ? 13.812 -13.182 -20.749 1.00 93.44 90 ASP A O 1
ATOM 652 N N . HIS A 1 91 ? 14.423 -11.067 -21.189 1.00 93.38 91 HIS A N 1
ATOM 653 C CA . HIS A 1 91 ? 15.382 -10.942 -20.084 1.00 93.38 91 HIS A CA 1
ATOM 654 C C . HIS A 1 91 ? 14.733 -10.888 -18.692 1.00 93.38 91 HIS A C 1
ATOM 656 O O . HIS A 1 91 ? 15.444 -10.946 -17.700 1.00 93.38 91 HIS A O 1
ATOM 662 N N . LEU A 1 92 ? 13.405 -10.784 -18.585 1.00 94.69 92 LEU A N 1
ATOM 663 C CA . LEU A 1 92 ? 12.668 -10.859 -17.312 1.00 94.69 92 LEU A CA 1
ATOM 664 C C . LEU A 1 92 ? 11.907 -12.178 -17.145 1.00 94.69 92 LEU A C 1
ATOM 666 O O . LEU A 1 92 ? 11.253 -12.387 -16.122 1.00 94.69 92 LEU A O 1
ATOM 670 N N . ARG A 1 93 ? 11.933 -13.056 -18.154 1.00 94.25 93 ARG A N 1
ATOM 671 C CA . ARG A 1 93 ? 11.299 -14.372 -18.064 1.00 94.25 93 ARG A CA 1
ATOM 672 C C . ARG A 1 93 ? 12.157 -15.309 -17.226 1.00 94.25 93 ARG A C 1
ATOM 674 O O . ARG A 1 93 ? 13.380 -15.223 -17.241 1.00 94.25 93 ARG A O 1
ATOM 681 N N . ASP A 1 94 ? 11.486 -16.233 -16.546 1.00 92.19 94 ASP A N 1
ATOM 682 C CA . ASP A 1 94 ? 12.148 -17.276 -15.769 1.00 92.19 94 ASP A CA 1
ATOM 683 C C . ASP A 1 94 ? 13.144 -18.066 -16.636 1.00 92.19 94 ASP A C 1
ATOM 685 O O . ASP A 1 94 ? 12.820 -18.458 -17.760 1.00 92.19 94 ASP A O 1
ATOM 689 N N . SER A 1 95 ? 14.347 -18.287 -16.110 1.00 90.19 95 SER A N 1
ATOM 690 C CA . SER A 1 95 ? 15.434 -19.026 -16.756 1.00 90.19 95 SER A CA 1
ATOM 691 C C . SER A 1 95 ? 15.688 -20.403 -16.134 1.00 90.19 95 SER A C 1
ATOM 693 O O . SER A 1 95 ? 16.492 -21.171 -16.654 1.00 90.19 95 SER A O 1
ATOM 695 N N . HIS A 1 96 ? 14.987 -20.770 -15.056 1.00 87.94 96 HIS A N 1
ATOM 696 C CA . HIS A 1 96 ? 15.295 -21.980 -14.281 1.00 87.94 96 HIS A CA 1
ATOM 697 C C . HIS A 1 96 ? 14.744 -23.286 -14.879 1.00 87.94 96 HIS A C 1
ATOM 699 O O . HIS A 1 96 ? 14.950 -24.358 -14.308 1.00 87.94 96 HIS A O 1
ATOM 705 N N . TYR A 1 97 ? 14.038 -23.237 -16.012 1.00 86.25 97 TYR A N 1
ATOM 706 C CA . TYR A 1 97 ? 13.438 -24.420 -16.631 1.00 86.25 97 TYR A CA 1
ATOM 707 C C . TYR A 1 97 ? 14.261 -24.934 -17.827 1.00 86.25 97 TYR A C 1
ATOM 709 O O . TYR A 1 97 ? 14.940 -24.188 -18.536 1.00 86.25 97 TYR A O 1
ATOM 717 N N . GLN A 1 98 ? 14.177 -26.242 -18.088 1.00 86.50 98 GLN A N 1
ATOM 718 C CA . GLN A 1 98 ? 14.945 -26.888 -19.152 1.00 86.50 98 GLN A CA 1
ATOM 719 C C . GLN A 1 98 ? 14.618 -26.284 -20.529 1.00 86.50 98 GLN A C 1
ATOM 721 O O . GLN A 1 98 ? 13.479 -26.323 -20.992 1.00 86.50 98 GLN A O 1
ATOM 726 N N . GLY A 1 99 ? 15.643 -25.765 -21.209 1.00 85.56 99 GLY A N 1
ATOM 727 C CA . GLY A 1 99 ? 15.508 -25.156 -22.533 1.00 85.56 99 GLY A CA 1
ATOM 728 C C . GLY A 1 99 ? 15.263 -23.644 -22.532 1.00 85.56 99 GLY A C 1
ATOM 729 O O . GLY A 1 99 ? 15.078 -23.093 -23.616 1.00 85.56 99 GLY A O 1
ATOM 730 N N . ALA A 1 100 ? 15.297 -22.969 -21.377 1.00 85.00 100 ALA A N 1
ATOM 731 C CA . ALA A 1 100 ? 15.244 -21.507 -21.290 1.00 85.00 100 ALA A CA 1
ATOM 732 C C . ALA A 1 100 ? 16.333 -20.818 -22.128 1.00 85.00 100 ALA A C 1
ATOM 734 O O . ALA A 1 100 ? 16.008 -19.948 -22.937 1.00 85.00 100 ALA A O 1
ATOM 735 N N . ASP A 1 101 ? 17.577 -21.300 -22.047 1.00 83.38 101 ASP A N 1
ATOM 736 C CA . ASP A 1 101 ? 18.707 -20.778 -22.830 1.00 83.38 101 ASP A CA 1
ATOM 737 C C . ASP A 1 101 ? 18.470 -20.891 -24.342 1.00 83.38 101 ASP A C 1
ATOM 739 O O . ASP A 1 101 ? 18.753 -19.973 -25.107 1.00 83.38 101 ASP A O 1
ATOM 743 N N . LYS A 1 102 ? 17.874 -22.005 -24.793 1.00 85.94 102 LYS A N 1
ATOM 744 C CA . LYS A 1 102 ? 17.540 -22.216 -26.214 1.00 85.94 102 LYS A CA 1
ATOM 745 C C . LYS A 1 102 ? 16.434 -21.279 -26.702 1.00 85.94 102 LYS A C 1
ATOM 747 O O . LYS A 1 102 ? 16.319 -21.054 -27.902 1.00 85.94 102 LYS A O 1
ATOM 752 N N . LEU A 1 103 ? 15.611 -20.779 -25.783 1.00 83.62 103 LEU A N 1
ATOM 753 C CA . LEU A 1 103 ? 14.512 -19.851 -26.040 1.00 83.62 103 LEU A CA 1
ATOM 754 C C . LEU A 1 103 ? 14.896 -18.392 -25.753 1.00 83.62 103 LEU A C 1
ATOM 756 O O . LEU A 1 103 ? 14.021 -17.532 -25.810 1.00 83.62 103 LEU A O 1
ATOM 760 N N . GLY A 1 104 ? 16.165 -18.112 -25.433 1.00 85.06 104 GLY A N 1
ATOM 761 C CA . GLY A 1 104 ? 16.642 -16.757 -25.165 1.00 85.06 104 GLY A CA 1
ATOM 762 C C . GLY A 1 104 ? 16.144 -16.148 -23.850 1.00 85.06 104 GLY A C 1
ATOM 763 O O . GLY A 1 104 ? 16.179 -14.930 -23.701 1.00 85.06 104 GLY A O 1
ATOM 764 N N . ARG A 1 105 ? 15.629 -16.948 -22.906 1.00 88.50 105 ARG A N 1
ATOM 765 C CA . ARG A 1 105 ? 14.964 -16.424 -21.699 1.00 88.50 105 ARG A CA 1
ATOM 766 C C . ARG A 1 105 ? 15.952 -16.167 -20.567 1.00 88.50 105 ARG A C 1
ATOM 768 O O . ARG A 1 105 ? 16.723 -17.049 -20.211 1.00 88.50 105 ARG A O 1
ATOM 775 N N . GLY A 1 106 ? 15.903 -14.964 -19.999 1.00 84.00 106 GLY A N 1
ATOM 776 C CA . GLY A 1 106 ? 16.710 -14.552 -18.847 1.00 84.00 106 GLY A CA 1
ATOM 777 C C . GLY A 1 106 ? 18.210 -14.385 -19.115 1.00 84.00 106 GLY A C 1
ATOM 778 O O . GLY A 1 106 ? 18.944 -14.116 -18.171 1.00 84.00 106 GLY A O 1
ATOM 779 N N . ILE A 1 107 ? 18.666 -14.506 -20.371 1.00 85.00 107 ILE A N 1
ATOM 780 C CA . ILE A 1 107 ? 20.096 -14.454 -20.735 1.00 85.00 107 ILE A CA 1
ATOM 781 C C . ILE A 1 107 ? 20.713 -13.089 -20.405 1.00 85.00 107 ILE A C 1
ATOM 783 O O . ILE A 1 107 ? 21.781 -13.024 -19.804 1.00 85.00 107 ILE A O 1
ATOM 787 N N . ASP A 1 108 ? 20.018 -12.006 -20.753 1.00 90.19 108 ASP A N 1
ATOM 788 C CA . ASP A 1 108 ? 20.516 -10.635 -20.581 1.00 90.19 108 ASP A CA 1
ATOM 789 C C . ASP A 1 108 ? 19.994 -9.963 -19.301 1.00 90.19 108 ASP A C 1
ATOM 791 O O . ASP A 1 108 ? 20.046 -8.736 -19.171 1.00 90.19 108 ASP A O 1
ATOM 795 N N . TYR A 1 109 ? 19.460 -10.747 -18.356 1.00 94.44 109 TYR A N 1
ATOM 796 C CA . TYR A 1 109 ? 18.979 -10.207 -17.090 1.00 94.44 109 TYR A CA 1
ATOM 797 C C . TYR A 1 109 ? 20.129 -9.577 -16.305 1.00 94.44 109 TYR A C 1
ATOM 799 O O . TYR A 1 109 ? 21.100 -10.236 -15.930 1.00 94.44 109 TYR A O 1
ATOM 807 N N . ARG A 1 110 ? 19.989 -8.293 -15.990 1.00 94.56 110 ARG A N 1
ATOM 808 C CA . ARG A 1 110 ? 20.923 -7.568 -15.137 1.00 94.56 110 ARG A CA 1
ATOM 809 C C . ARG A 1 110 ? 20.447 -7.627 -13.695 1.00 94.56 110 ARG A C 1
ATOM 811 O O . ARG A 1 110 ? 19.425 -7.032 -13.353 1.00 94.56 110 ARG A O 1
ATOM 818 N N . TYR A 1 111 ? 21.204 -8.314 -12.846 1.00 94.88 111 TYR A N 1
ATOM 819 C CA . TYR A 1 111 ? 20.900 -8.428 -11.425 1.00 94.88 111 TYR A CA 1
ATOM 820 C C . TYR A 1 111 ? 21.183 -7.098 -10.702 1.00 94.88 111 TYR A C 1
ATOM 822 O O . TYR A 1 111 ? 22.344 -6.703 -10.613 1.00 94.88 111 TYR A O 1
ATOM 830 N N . PRO A 1 112 ? 20.169 -6.382 -10.166 1.00 96.00 112 PRO A N 1
ATOM 831 C CA . PRO A 1 112 ? 20.360 -5.019 -9.662 1.00 96.00 112 PRO A CA 1
ATOM 832 C C . PRO A 1 112 ? 21.423 -4.892 -8.570 1.00 96.00 112 PRO A C 1
ATOM 834 O O . PRO A 1 112 ? 22.094 -3.867 -8.493 1.00 96.00 112 PRO A O 1
ATOM 837 N N . HIS A 1 113 ? 21.611 -5.924 -7.743 1.00 96.62 113 HIS A N 1
ATOM 838 C CA . HIS A 1 113 ? 22.566 -5.880 -6.637 1.00 96.62 113 HIS A CA 1
ATOM 839 C C . HIS A 1 113 ? 24.033 -5.800 -7.079 1.00 96.62 113 HIS A C 1
ATOM 841 O O . HIS A 1 113 ? 24.846 -5.319 -6.292 1.00 96.62 113 HIS A O 1
ATOM 847 N N . ASP A 1 114 ? 24.344 -6.164 -8.325 1.00 96.81 114 ASP A N 1
ATOM 848 C CA . ASP A 1 114 ? 25.692 -6.052 -8.895 1.00 96.81 114 ASP A CA 1
ATOM 849 C C . ASP A 1 114 ? 26.025 -4.621 -9.361 1.00 96.81 114 ASP A C 1
ATOM 851 O O . ASP A 1 114 ? 27.162 -4.329 -9.733 1.00 96.81 114 ASP A O 1
ATOM 855 N N . TYR A 1 115 ? 25.051 -3.703 -9.328 1.00 94.69 115 TYR A N 1
ATOM 856 C CA . TYR A 1 115 ? 25.199 -2.328 -9.802 1.00 94.69 115 TYR A CA 1
ATOM 857 C C . TYR A 1 115 ? 25.256 -1.322 -8.640 1.00 94.69 115 TYR A C 1
ATOM 859 O O . TYR A 1 115 ? 24.590 -1.504 -7.612 1.00 94.69 115 TYR A O 1
ATOM 867 N N . PRO A 1 116 ? 26.014 -0.214 -8.781 1.00 91.94 116 PRO A N 1
ATOM 868 C CA . PRO A 1 116 ? 26.082 0.833 -7.765 1.00 91.94 116 PRO A CA 1
ATOM 869 C C . PRO A 1 116 ? 24.702 1.373 -7.373 1.00 91.94 116 PRO A C 1
ATOM 871 O O . PRO A 1 116 ? 23.881 1.720 -8.219 1.00 91.94 116 PRO A O 1
ATOM 874 N N . GLY A 1 117 ? 24.444 1.461 -6.066 1.00 90.25 117 GLY A N 1
ATOM 875 C CA . GLY A 1 117 ? 23.149 1.911 -5.545 1.00 90.25 117 GLY A CA 1
ATOM 876 C C . GLY A 1 117 ? 21.996 0.930 -5.778 1.00 90.25 117 GLY A C 1
ATOM 877 O O . GLY A 1 117 ? 20.852 1.298 -5.522 1.00 90.25 117 GLY A O 1
ATOM 878 N N . HIS A 1 118 ? 22.300 -0.289 -6.236 1.00 95.31 118 HIS A N 1
ATOM 879 C CA . HIS A 1 118 ? 21.354 -1.356 -6.556 1.00 95.31 118 HIS A CA 1
ATOM 880 C C . HIS A 1 118 ? 20.326 -0.975 -7.631 1.00 95.31 118 HIS A C 1
ATOM 882 O O . HIS A 1 118 ? 19.178 -1.416 -7.600 1.00 95.31 118 HIS A O 1
ATOM 888 N N . ILE A 1 119 ? 20.733 -0.113 -8.567 1.00 94.69 119 ILE A N 1
ATOM 889 C CA . ILE A 1 119 ? 19.902 0.390 -9.661 1.00 94.69 119 ILE A CA 1
ATOM 890 C C . ILE A 1 119 ? 20.619 0.092 -10.971 1.00 94.69 119 ILE A C 1
ATOM 892 O O . ILE A 1 119 ? 21.779 0.457 -11.151 1.00 94.69 119 ILE A O 1
ATOM 896 N N . VAL A 1 120 ? 19.903 -0.532 -11.903 1.00 94.62 120 VAL A N 1
ATOM 897 C CA . VAL A 1 120 ? 20.412 -0.838 -13.236 1.00 94.62 120 VAL A CA 1
ATOM 898 C C . VAL A 1 120 ? 19.478 -0.310 -14.313 1.00 94.62 120 VAL A C 1
ATOM 900 O O . VAL A 1 120 ? 18.261 -0.492 -14.240 1.00 94.62 120 VAL A O 1
ATOM 903 N N . ALA A 1 121 ? 20.066 0.325 -15.329 1.00 92.44 121 ALA A N 1
ATOM 904 C CA . ALA A 1 121 ? 19.371 0.670 -16.559 1.00 92.44 121 ALA A CA 1
ATOM 905 C C . ALA A 1 121 ? 19.032 -0.610 -17.330 1.00 92.44 121 ALA A C 1
ATOM 907 O O . ALA A 1 121 ? 19.896 -1.240 -17.946 1.00 92.44 121 ALA A O 1
ATOM 908 N N . GLN A 1 122 ? 17.769 -1.010 -17.224 1.00 92.38 122 GLN A N 1
ATOM 909 C CA . GLN A 1 122 ? 17.167 -2.171 -17.864 1.00 92.38 122 GLN A CA 1
ATOM 910 C C . GLN A 1 122 ? 15.687 -1.867 -18.120 1.00 92.38 122 GLN A C 1
ATOM 912 O O . GLN A 1 122 ? 15.045 -1.175 -17.329 1.00 92.38 122 GLN A O 1
ATOM 917 N N . GLU A 1 123 ? 15.139 -2.378 -19.220 1.00 92.00 123 GLU A N 1
ATOM 918 C CA . GLU A 1 123 ? 13.708 -2.270 -19.510 1.00 92.00 123 GLU A CA 1
ATOM 919 C C . GLU A 1 123 ? 12.920 -3.223 -18.599 1.00 92.00 123 GLU A C 1
ATOM 921 O O . GLU A 1 123 ? 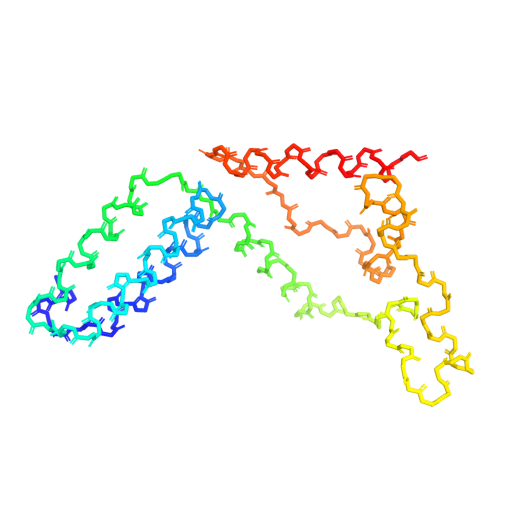13.185 -4.422 -18.581 1.00 92.00 123 GLU A O 1
ATOM 926 N N . TYR A 1 124 ? 11.965 -2.700 -17.828 1.00 93.56 124 TYR A N 1
ATOM 927 C CA . TYR A 1 124 ? 11.089 -3.517 -16.971 1.00 93.56 124 TYR A CA 1
ATOM 928 C C . TYR A 1 124 ? 9.670 -3.643 -17.529 1.00 93.56 124 TYR A C 1
ATOM 930 O O . TYR A 1 124 ? 9.027 -4.681 -17.385 1.00 93.56 124 TYR A O 1
ATOM 938 N N . LEU A 1 125 ? 9.182 -2.584 -18.177 1.00 93.38 125 LEU A N 1
ATOM 939 C CA . LEU A 1 125 ? 7.926 -2.609 -18.916 1.00 93.38 125 LEU A CA 1
ATOM 940 C C . LEU A 1 125 ? 8.168 -3.149 -20.333 1.00 93.38 125 LEU A C 1
ATOM 942 O O . LEU A 1 125 ? 9.246 -2.924 -20.888 1.00 93.38 125 LEU A O 1
ATOM 946 N N . PRO A 1 126 ? 7.173 -3.816 -20.944 1.00 91.19 126 PRO A N 1
ATOM 947 C CA . PRO A 1 126 ? 7.194 -4.098 -22.374 1.00 91.19 126 PRO A CA 1
ATOM 948 C C . PRO A 1 126 ? 7.370 -2.818 -23.200 1.00 91.19 126 PRO A C 1
ATOM 950 O O . PRO A 1 126 ? 6.986 -1.732 -22.758 1.00 91.19 126 PRO A O 1
ATOM 953 N N . LYS A 1 127 ? 7.905 -2.942 -24.418 1.00 86.81 127 LYS A N 1
ATOM 954 C CA . LYS A 1 127 ? 8.213 -1.794 -25.292 1.00 86.81 127 LYS A CA 1
ATOM 955 C C . LYS A 1 127 ? 6.987 -0.932 -25.582 1.00 86.81 127 LYS A C 1
ATOM 957 O O . LYS A 1 127 ? 7.075 0.291 -25.600 1.00 86.81 127 LYS A O 1
ATOM 962 N N . GLU A 1 128 ? 5.836 -1.571 -25.730 1.00 87.19 128 GLU A N 1
ATOM 963 C CA . GLU A 1 128 ? 4.526 -0.961 -25.954 1.00 87.19 128 GLU A CA 1
ATOM 964 C C . GLU A 1 128 ? 4.094 -0.056 -24.787 1.00 87.19 128 GLU A C 1
ATOM 966 O O . GLU A 1 128 ? 3.288 0.852 -24.969 1.00 87.19 128 GLU A O 1
ATOM 971 N N . LEU A 1 129 ? 4.657 -0.279 -23.594 1.00 88.56 129 LEU A N 1
ATOM 972 C CA . LEU A 1 129 ? 4.392 0.455 -22.357 1.00 88.56 129 LEU A CA 1
ATOM 973 C C . LEU A 1 129 ? 5.614 1.242 -21.857 1.00 88.56 129 LEU A C 1
ATOM 975 O O . LEU A 1 129 ? 5.576 1.776 -20.750 1.00 88.56 129 LEU A O 1
ATOM 979 N N . ALA A 1 130 ? 6.694 1.349 -22.637 1.00 82.88 130 ALA A N 1
ATOM 980 C CA . ALA A 1 130 ? 7.961 1.932 -22.180 1.00 82.88 130 ALA A CA 1
ATOM 981 C C . ALA A 1 130 ? 7.841 3.390 -21.688 1.00 82.88 130 ALA A C 1
ATOM 983 O O . ALA A 1 130 ? 8.662 3.857 -20.900 1.00 82.88 130 ALA A O 1
ATOM 984 N N . HIS A 1 131 ? 6.808 4.112 -22.129 1.00 84.44 131 HIS A N 1
ATOM 985 C CA . HIS A 1 131 ? 6.547 5.501 -21.741 1.00 84.44 131 HIS A CA 1
ATOM 986 C C . HIS A 1 131 ? 5.450 5.657 -20.679 1.00 84.44 131 HIS A C 1
ATOM 988 O O . HIS A 1 131 ? 5.172 6.778 -20.242 1.00 84.44 131 HIS A O 1
ATOM 994 N N . SER A 1 132 ? 4.842 4.555 -20.241 1.00 91.12 132 SER A N 1
ATOM 995 C CA . SER A 1 132 ? 3.774 4.569 -19.247 1.00 91.12 132 SER A CA 1
ATOM 996 C C . SER A 1 132 ? 4.313 4.946 -17.867 1.00 91.12 132 SER A C 1
ATOM 998 O O . SER A 1 132 ? 5.293 4.389 -17.376 1.00 91.12 132 SER A O 1
ATOM 1000 N N . GLN A 1 133 ? 3.649 5.903 -17.217 1.00 93.62 133 GLN A N 1
ATOM 1001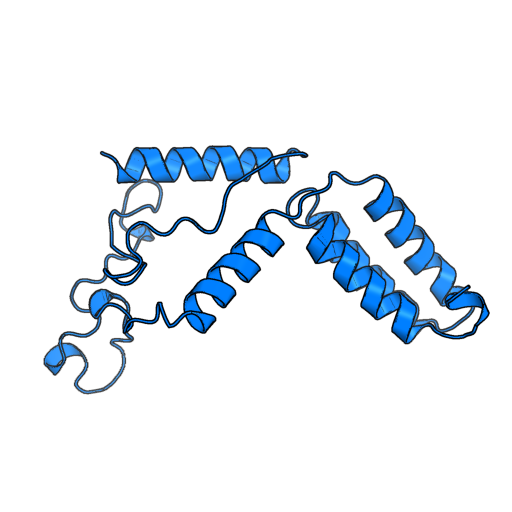 C CA . GLN A 1 133 ? 3.954 6.341 -15.853 1.00 93.62 133 GLN A CA 1
ATOM 1002 C C . GLN A 1 133 ? 2.684 6.268 -15.012 1.00 93.62 133 GLN A C 1
ATOM 1004 O O . GLN A 1 133 ? 1.844 7.165 -15.058 1.00 93.62 133 GLN A O 1
ATOM 1009 N N . PHE A 1 134 ? 2.546 5.185 -14.249 1.00 96.12 134 PHE A N 1
ATOM 1010 C CA . PHE A 1 134 ? 1.366 4.956 -13.415 1.00 96.12 134 PHE A CA 1
ATOM 1011 C C . PHE A 1 134 ? 1.482 5.615 -12.041 1.00 96.12 134 PHE A C 1
ATOM 1013 O O . PHE A 1 134 ? 0.520 6.199 -11.552 1.00 96.12 134 PHE A O 1
ATOM 1020 N N . PHE A 1 135 ? 2.661 5.543 -11.420 1.00 97.62 135 PHE A N 1
ATOM 1021 C CA . PHE A 1 135 ? 2.899 6.139 -10.111 1.00 97.62 135 PHE A CA 1
ATOM 1022 C C . PHE A 1 135 ? 3.408 7.577 -10.241 1.00 97.62 135 PHE A C 1
ATOM 1024 O O . PHE A 1 135 ? 4.442 7.841 -10.862 1.00 97.62 135 PHE A O 1
ATOM 1031 N N . GLN A 1 136 ? 2.664 8.501 -9.636 1.00 96.88 136 GLN A N 1
ATOM 1032 C CA . GLN A 1 136 ? 3.004 9.914 -9.518 1.00 96.88 136 GLN A CA 1
ATOM 1033 C C . GLN A 1 136 ? 2.973 10.262 -8.024 1.00 96.88 136 GLN A C 1
ATOM 1035 O O . GLN A 1 136 ? 1.879 10.317 -7.462 1.00 96.88 136 GLN A O 1
ATOM 1040 N N . PRO A 1 137 ? 4.141 10.421 -7.372 1.00 96.25 137 PRO A N 1
ATOM 1041 C CA . PRO A 1 137 ? 4.190 10.797 -5.965 1.00 96.25 137 PRO A CA 1
ATOM 1042 C C . PRO A 1 137 ? 3.538 12.165 -5.743 1.00 96.25 137 PRO A C 1
ATOM 1044 O O . PRO A 1 137 ? 3.817 13.101 -6.493 1.00 96.25 137 PRO A O 1
ATOM 1047 N N . ASP A 1 138 ? 2.728 12.277 -4.695 1.00 97.19 138 ASP A N 1
ATOM 1048 C CA . ASP A 1 138 ? 2.076 13.517 -4.253 1.00 97.19 138 ASP A CA 1
ATOM 1049 C C . ASP A 1 138 ? 2.131 13.567 -2.718 1.00 97.19 138 ASP A C 1
ATOM 1051 O O . ASP A 1 138 ? 1.160 13.241 -2.030 1.00 97.19 138 ASP A O 1
ATOM 1055 N N . PRO A 1 139 ? 3.327 13.820 -2.157 1.00 95.25 139 PRO A N 1
ATOM 1056 C CA . PRO A 1 139 ? 3.588 13.563 -0.753 1.00 95.25 139 PRO A CA 1
ATOM 1057 C C . PRO A 1 139 ? 2.833 14.536 0.153 1.00 95.25 139 PRO A C 1
ATOM 1059 O O . PRO A 1 139 ? 3.091 15.736 0.163 1.00 95.25 139 PRO A O 1
ATOM 1062 N N . SER A 1 140 ? 1.970 13.988 1.007 1.00 95.69 140 SER A N 1
ATOM 1063 C CA . SER A 1 140 ? 1.330 14.716 2.114 1.00 95.69 140 SER A CA 1
ATOM 1064 C C . SER A 1 140 ? 1.978 14.441 3.478 1.00 95.69 140 SER A C 1
ATOM 1066 O O . SER A 1 140 ? 1.622 15.060 4.482 1.00 95.69 140 SER A O 1
ATOM 1068 N N . GLY A 1 141 ? 2.931 13.502 3.533 1.00 95.75 141 GLY A N 1
ATOM 1069 C CA . GLY A 1 141 ? 3.629 13.079 4.744 1.00 95.75 141 GLY A CA 1
ATOM 1070 C C . GLY A 1 141 ? 5.057 12.605 4.466 1.00 95.75 141 GLY A C 1
ATOM 1071 O O . GLY A 1 141 ? 5.410 12.257 3.341 1.00 95.75 141 GLY A O 1
ATOM 1072 N N . LYS A 1 142 ? 5.875 12.548 5.526 1.00 97.94 142 LYS A N 1
ATOM 1073 C CA . LYS A 1 142 ? 7.324 12.264 5.451 1.00 97.94 142 LYS A CA 1
ATOM 1074 C C . LYS A 1 142 ? 7.676 10.944 4.761 1.00 97.94 142 LYS A C 1
ATOM 1076 O O . LYS A 1 142 ? 8.750 10.819 4.181 1.00 97.94 142 LYS A O 1
ATOM 1081 N N . TYR A 1 143 ? 6.804 9.941 4.867 1.00 98.31 143 TYR A N 1
ATOM 1082 C CA . TYR A 1 143 ? 7.055 8.640 4.252 1.00 98.31 143 TYR A CA 1
ATOM 1083 C C . TYR A 1 143 ? 7.011 8.736 2.725 1.00 98.31 143 TYR A C 1
ATOM 1085 O O . TYR A 1 143 ? 7.973 8.370 2.053 1.00 98.31 143 TYR A O 1
ATOM 1093 N N . GLU A 1 144 ? 5.927 9.283 2.174 1.00 98.38 144 GLU A N 1
ATOM 1094 C CA . GLU A 1 144 ? 5.815 9.484 0.732 1.00 98.38 144 GLU A CA 1
ATOM 1095 C C . GLU A 1 144 ? 6.801 10.538 0.214 1.00 98.38 144 GLU A C 1
ATOM 1097 O O . GLU A 1 144 ? 7.293 10.399 -0.899 1.00 98.38 144 GLU A O 1
ATOM 1102 N N . GLU A 1 145 ? 7.170 11.539 1.019 1.00 98.56 145 GLU A N 1
ATOM 1103 C CA . GLU A 1 145 ? 8.234 12.495 0.675 1.00 98.56 145 GLU A CA 1
ATOM 1104 C C . GLU A 1 145 ? 9.569 11.776 0.420 1.00 98.56 145 GLU A C 1
ATOM 1106 O O . GLU A 1 145 ? 10.215 11.981 -0.610 1.00 98.56 145 GLU A O 1
ATOM 1111 N N . ALA A 1 146 ? 9.950 10.855 1.310 1.00 98.56 146 ALA A N 1
ATOM 1112 C CA . ALA A 1 146 ? 11.148 10.042 1.130 1.00 98.56 146 ALA A CA 1
ATOM 1113 C C . ALA A 1 146 ? 11.058 9.147 -0.120 1.00 98.56 146 ALA A C 1
ATOM 1115 O O . ALA A 1 146 ? 12.039 9.019 -0.860 1.00 98.56 146 ALA A O 1
ATOM 1116 N N . LEU A 1 147 ? 9.882 8.568 -0.396 1.00 98.31 147 LEU A N 1
ATOM 1117 C CA . LEU A 1 147 ? 9.645 7.807 -1.626 1.00 98.31 147 LEU A CA 1
ATOM 1118 C C . LEU A 1 147 ? 9.745 8.684 -2.874 1.00 98.31 147 LEU A C 1
ATOM 1120 O O . LEU A 1 147 ? 10.344 8.258 -3.857 1.00 98.31 147 LEU A O 1
ATOM 1124 N N . ALA A 1 148 ? 9.204 9.901 -2.843 1.00 98.25 148 ALA A N 1
ATOM 1125 C CA . ALA A 1 148 ? 9.268 10.849 -3.947 1.00 98.25 148 ALA A CA 1
ATOM 1126 C C . ALA A 1 148 ? 10.722 11.233 -4.253 1.00 98.25 148 ALA A C 1
ATOM 1128 O O . ALA A 1 148 ? 11.134 11.203 -5.413 1.00 98.25 148 ALA A O 1
ATOM 1129 N N . HIS A 1 149 ? 11.529 11.506 -3.223 1.00 98.19 149 HIS A N 1
ATOM 1130 C CA . HIS A 1 149 ? 12.962 11.769 -3.379 1.00 98.19 149 HIS A CA 1
ATOM 1131 C C . HIS A 1 149 ? 13.701 10.576 -3.987 1.00 98.19 149 HIS A C 1
ATOM 1133 O O . HIS A 1 149 ? 14.473 10.739 -4.935 1.00 98.19 149 HIS A O 1
ATOM 1139 N N . TYR A 1 150 ? 13.446 9.364 -3.488 1.00 97.19 150 TYR A N 1
ATOM 1140 C CA . TYR A 1 150 ? 14.066 8.163 -4.041 1.00 97.19 150 TYR A CA 1
ATOM 1141 C C . TYR A 1 150 ? 13.617 7.898 -5.486 1.00 97.19 150 TYR A C 1
ATOM 1143 O O . TYR A 1 150 ? 14.447 7.592 -6.338 1.00 97.19 150 TYR A O 1
ATOM 1151 N N . TYR A 1 151 ? 12.335 8.102 -5.793 1.00 96.81 151 TYR A N 1
ATOM 1152 C CA . TYR A 1 151 ? 11.781 7.982 -7.140 1.00 96.81 151 TYR A CA 1
ATOM 1153 C C . TYR A 1 151 ? 12.471 8.933 -8.127 1.00 96.81 151 TYR A C 1
ATOM 1155 O O . TYR A 1 151 ? 12.868 8.503 -9.211 1.00 96.81 151 TYR A O 1
ATOM 1163 N N . GLN A 1 152 ? 12.697 10.197 -7.751 1.00 96.19 152 GLN A N 1
ATOM 1164 C CA . GLN A 1 152 ? 13.449 11.131 -8.598 1.00 96.19 152 GLN A CA 1
ATOM 1165 C C . GLN A 1 152 ? 14.914 10.721 -8.750 1.00 96.19 152 GLN A C 1
ATOM 1167 O O . GLN A 1 152 ? 15.416 10.702 -9.872 1.00 96.19 152 GLN A O 1
ATOM 1172 N N . LYS A 1 153 ? 15.576 10.297 -7.666 1.00 95.00 153 LYS A N 1
ATOM 1173 C CA . LYS A 1 153 ? 16.957 9.794 -7.717 1.00 95.00 153 LYS A CA 1
ATOM 1174 C C . LYS A 1 153 ? 17.100 8.622 -8.693 1.00 95.00 153 LYS A C 1
ATOM 1176 O O . LYS A 1 153 ? 18.035 8.603 -9.490 1.00 95.00 153 LYS A O 1
ATOM 1181 N N . VAL A 1 154 ? 16.173 7.662 -8.662 1.00 94.81 154 VAL A N 1
ATOM 1182 C CA . VAL A 1 154 ? 16.146 6.541 -9.616 1.00 94.81 154 VAL A CA 1
ATOM 1183 C C . VAL A 1 154 ? 15.990 7.067 -11.044 1.00 94.81 154 VAL A C 1
ATOM 1185 O O . VAL A 1 154 ? 16.767 6.687 -11.916 1.00 94.81 154 VAL A O 1
ATOM 1188 N N . LYS A 1 155 ? 15.053 7.992 -11.295 1.00 92.94 155 LYS A N 1
ATOM 1189 C CA . LYS A 1 155 ? 14.865 8.592 -12.629 1.00 92.94 155 LYS A CA 1
ATOM 1190 C C . LYS A 1 155 ? 16.105 9.334 -13.126 1.00 92.94 155 LYS A C 1
ATOM 1192 O O . LYS A 1 155 ? 16.383 9.292 -14.317 1.00 92.94 155 LYS A O 1
ATOM 1197 N N . GLU A 1 156 ? 16.841 10.014 -12.256 1.00 92.69 156 GLU A N 1
ATOM 1198 C CA . GLU A 1 156 ? 18.086 10.697 -12.619 1.00 92.69 156 GLU A CA 1
ATOM 1199 C C . GLU A 1 156 ? 19.211 9.720 -12.959 1.00 92.69 156 GLU A C 1
ATOM 1201 O O . GLU A 1 156 ? 19.937 9.951 -13.922 1.00 92.69 156 GLU A O 1
ATOM 1206 N N . ILE A 1 157 ? 19.340 8.627 -12.202 1.00 90.56 157 ILE A N 1
ATOM 1207 C CA . ILE A 1 157 ? 20.323 7.571 -12.479 1.00 90.56 157 ILE A CA 1
ATOM 1208 C C . ILE A 1 157 ? 20.028 6.906 -13.825 1.00 90.56 157 ILE A C 1
ATOM 1210 O O . ILE A 1 157 ? 20.948 6.691 -14.599 1.00 90.56 157 ILE A O 1
ATOM 1214 N N . LEU A 1 158 ? 18.756 6.630 -14.121 1.00 89.38 158 LEU A N 1
ATOM 1215 C CA . LEU A 1 158 ? 18.337 5.957 -15.355 1.00 89.38 158 LEU A CA 1
ATOM 1216 C C . LEU A 1 158 ? 18.323 6.863 -16.600 1.00 89.38 158 LEU A C 1
ATOM 1218 O O . LEU A 1 158 ? 18.193 6.357 -17.710 1.00 89.38 158 LEU A O 1
ATOM 1222 N N . LYS A 1 159 ? 18.411 8.190 -16.432 1.00 81.44 159 LYS A N 1
ATOM 1223 C CA . LYS A 1 159 ? 18.541 9.159 -17.537 1.00 81.44 159 LYS A CA 1
ATOM 1224 C C . LYS A 1 159 ? 19.989 9.373 -17.995 1.00 81.44 159 LYS A C 1
ATOM 1226 O O . LYS A 1 159 ? 20.178 9.946 -19.066 1.00 81.44 159 LYS A O 1
ATOM 1231 N N . LYS A 1 160 ? 20.966 9.028 -17.154 1.00 55.34 160 LYS A N 1
ATOM 1232 C CA . LYS A 1 160 ? 22.402 9.120 -17.450 1.00 55.34 160 LYS A CA 1
ATOM 1233 C C . LYS A 1 160 ? 22.866 7.883 -18.202 1.00 55.34 160 LYS A C 1
ATOM 1235 O O . LYS A 1 160 ? 23.759 8.060 -19.055 1.00 55.34 160 LYS A O 1
#

Radius of gyration: 21.26 Å; Cα contacts (8 Å, |Δi|>4): 193; chains: 1; bounding box: 53×42×49 Å

Solvent-accessible surface area (backbone atoms only — not comparable to full-atom values): 8967 Å² total; per-residue (Å²): 105,51,70,82,69,68,36,52,69,61,50,48,55,51,51,54,48,46,28,54,40,46,21,24,55,16,34,55,69,57,34,53,49,35,54,54,21,41,57,50,19,69,74,61,35,84,74,65,20,53,55,41,45,51,51,35,52,52,52,56,72,73,41,33,51,19,42,41,69,46,51,14,53,55,48,51,51,49,38,45,77,72,62,67,68,72,69,80,49,46,42,76,37,79,46,90,52,95,62,18,74,84,69,56,20,30,74,76,48,77,64,34,81,84,32,80,95,51,53,64,89,71,87,82,57,34,80,95,43,64,84,69,76,50,72,58,81,68,60,58,24,74,59,26,41,52,49,38,53,50,52,50,53,50,53,55,62,64,72,108

Foldseek 3Di:
DCLVVQNLVVLLVVLLCLLCQWQNQQCVVLSVLSVVLSVVLVVPGPPVNCPSSVVSVVSSVPTFTDRQVVQLVVVVVVCVVVVLDDDFPQLPDDCPDPCSVVVSHVPPNDQQVVDVVSADQDQGDPPSCSPPDRGDQDHRHPRSVVVNVVVVVNVVVNVD

pLDDT: mean 94.85, std 5.38, range [55.34, 98.88]

Secondary structure (DSSP, 8-state):
-TGGGT-HHHHHHHHHHHIIIIIGGG-HHHHHHHHHHHHHHHHH-TTTTHHHHHHHHHHHHHSPP--HHHHHHHHHHHHHHTT---PPPGGGS---STTTGGGT-STT---GGGSGGG------S-GGGTT--------SSHHHHHHHHHHHHHHHHHH-

InterPro domains:
  IPR008921 DNA polymerase III, clamp loader complex, gamma/delta/delta subunit, C-terminal [SSF48019] (2-157)
  IPR021886 MgsA AAA+ ATPase, C-terminal [PF12002] (2-154)
  IPR051314 AAA ATPase RarA/MGS1/WRNIP1 [PTHR13779] (11-142)

Mean predicted aligned error: 4.04 Å